Protein AF-A0A7C4TU47-F1 (afdb_monomer_lite)

Structure (mmCIF, N/CA/C/O backbone):
data_AF-A0A7C4TU47-F1
#
_entry.id   AF-A0A7C4TU47-F1
#
loop_
_atom_site.group_PDB
_atom_site.id
_atom_site.type_symbol
_atom_site.label_atom_id
_atom_site.label_alt_id
_atom_site.label_comp_id
_atom_site.label_asym_id
_atom_site.label_entity_id
_atom_site.label_seq_id
_atom_site.pdbx_PDB_ins_code
_atom_site.Cartn_x
_atom_site.Cartn_y
_atom_site.Cartn_z
_atom_site.occupancy
_atom_site.B_iso_or_equiv
_atom_site.auth_seq_id
_atom_site.auth_comp_id
_atom_site.auth_asym_id
_atom_site.auth_atom_id
_atom_site.pdbx_PDB_model_num
ATOM 1 N N . LYS A 1 1 ? 10.029 11.046 3.875 1.00 69.81 1 LYS A N 1
ATOM 2 C CA . LYS A 1 1 ? 9.628 11.398 5.262 1.00 69.81 1 LYS A CA 1
ATOM 3 C C . LYS A 1 1 ? 9.980 10.213 6.149 1.00 69.81 1 LYS A C 1
ATOM 5 O O . LYS A 1 1 ? 9.753 9.095 5.709 1.00 69.81 1 LYS A O 1
ATOM 10 N N . MET A 1 2 ? 10.603 10.433 7.305 1.00 77.69 2 MET A N 1
ATOM 11 C CA . MET A 1 2 ? 11.041 9.334 8.173 1.00 77.69 2 MET A CA 1
ATOM 12 C C . MET A 1 2 ? 9.843 8.717 8.902 1.00 77.69 2 MET A C 1
ATOM 14 O O . MET A 1 2 ? 8.947 9.448 9.324 1.00 77.69 2 MET A O 1
ATOM 18 N N . MET A 1 3 ? 9.834 7.391 9.042 1.00 82.31 3 MET A N 1
ATOM 19 C CA . MET A 1 3 ? 8.833 6.681 9.836 1.00 82.31 3 MET A CA 1
ATOM 20 C C . MET A 1 3 ? 9.187 6.820 11.321 1.00 82.31 3 MET A C 1
ATOM 22 O O . MET A 1 3 ? 10.198 6.280 11.766 1.00 82.31 3 MET A O 1
ATOM 26 N N . THR A 1 4 ? 8.387 7.564 12.087 1.00 89.31 4 THR A N 1
ATOM 27 C CA . THR A 1 4 ? 8.589 7.725 13.536 1.00 89.31 4 THR A CA 1
ATOM 28 C C . THR A 1 4 ? 7.855 6.632 14.307 1.00 89.31 4 THR A C 1
ATOM 30 O O . THR A 1 4 ? 6.871 6.073 13.826 1.00 89.31 4 THR A O 1
ATOM 33 N N . ARG A 1 5 ? 8.319 6.326 15.521 1.00 88.56 5 ARG A N 1
ATOM 34 C CA . ARG A 1 5 ? 7.660 5.352 16.402 1.00 88.56 5 ARG A CA 1
ATOM 35 C C . ARG A 1 5 ? 6.223 5.756 16.744 1.00 88.56 5 ARG A C 1
ATOM 37 O O . ARG A 1 5 ? 5.323 4.939 16.629 1.00 88.56 5 ARG A O 1
ATOM 44 N N . GLU A 1 6 ? 6.012 7.027 17.077 1.00 89.69 6 GLU A N 1
ATOM 45 C CA . GLU A 1 6 ? 4.685 7.565 17.401 1.00 89.69 6 GLU A CA 1
ATOM 46 C C . GLU A 1 6 ? 3.677 7.353 16.258 1.00 89.69 6 GLU A C 1
ATOM 48 O O . GLU A 1 6 ? 2.51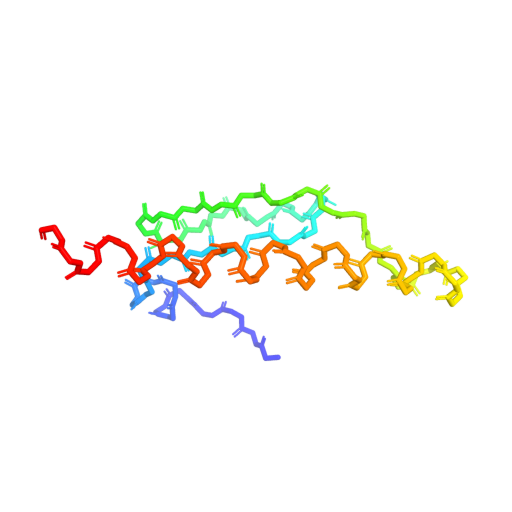4 7.042 16.502 1.00 89.69 6 GLU A O 1
ATOM 53 N N . LEU A 1 7 ? 4.120 7.487 15.002 1.00 88.25 7 LEU A N 1
ATOM 54 C CA . LEU A 1 7 ? 3.267 7.245 13.840 1.00 88.25 7 LEU A CA 1
ATOM 55 C C . LEU A 1 7 ? 2.858 5.769 13.737 1.00 88.25 7 LEU A C 1
ATOM 57 O O . LEU A 1 7 ? 1.709 5.471 13.422 1.00 88.25 7 LEU A O 1
ATOM 61 N N . GLN A 1 8 ? 3.780 4.852 14.031 1.00 89.38 8 GLN A N 1
ATOM 62 C CA . GLN A 1 8 ? 3.522 3.411 13.984 1.00 89.38 8 GLN A CA 1
ATOM 63 C C . GLN A 1 8 ? 2.542 2.965 15.074 1.00 89.38 8 GLN A C 1
ATOM 65 O O . GLN A 1 8 ? 1.631 2.193 14.786 1.00 89.38 8 GLN A O 1
ATOM 70 N N . GLU A 1 9 ? 2.701 3.477 16.297 1.00 90.44 9 GLU A N 1
ATOM 71 C CA . GLU A 1 9 ? 1.846 3.127 17.443 1.00 90.44 9 GLU A CA 1
ATOM 72 C C . GLU A 1 9 ? 0.401 3.631 17.278 1.00 90.44 9 GLU A C 1
ATOM 74 O O . GLU A 1 9 ? -0.527 3.021 17.801 1.00 90.44 9 GLU A O 1
ATOM 79 N N . LYS A 1 10 ? 0.195 4.725 16.532 1.00 91.12 10 LYS A N 1
ATOM 80 C CA . LYS A 1 10 ? -1.135 5.291 16.228 1.00 91.12 10 LYS A CA 1
ATOM 81 C C . LYS A 1 10 ? -1.842 4.634 15.041 1.00 91.12 10 LYS A C 1
ATOM 83 O O . LYS A 1 10 ? -2.962 5.020 14.722 1.00 91.12 10 LYS A O 1
ATOM 88 N N . THR A 1 11 ? -1.178 3.718 14.348 1.00 89.38 11 THR A N 1
ATOM 89 C CA . THR A 1 11 ? -1.716 3.072 13.150 1.00 89.38 11 THR A CA 1
ATOM 90 C C . THR A 1 11 ? -2.345 1.732 13.528 1.00 89.38 11 THR A C 1
ATOM 92 O O . THR A 1 11 ? -1.791 1.007 14.350 1.00 89.38 11 THR A O 1
ATOM 95 N N . ASP A 1 12 ? -3.472 1.372 12.913 1.00 91.31 12 ASP A N 1
ATO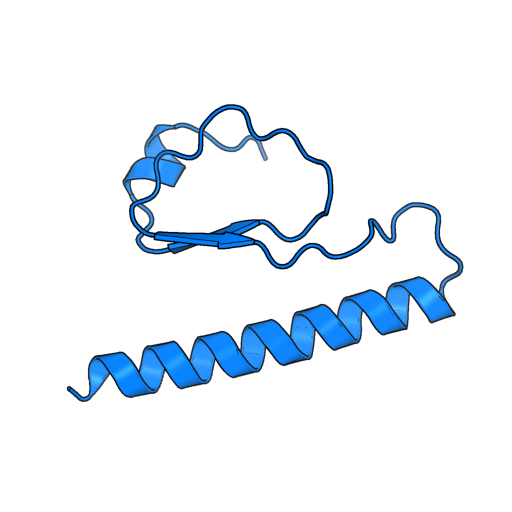M 96 C CA . ASP A 1 12 ? -4.119 0.074 13.149 1.00 91.31 12 ASP A CA 1
ATOM 97 C C . ASP A 1 12 ? -3.443 -1.065 12.371 1.00 91.31 12 ASP A C 1
ATOM 99 O O . ASP A 1 12 ? -3.239 -2.160 12.903 1.00 91.31 12 ASP A O 1
ATOM 103 N N . ILE A 1 13 ? -3.064 -0.795 11.115 1.00 91.75 13 ILE A N 1
ATOM 104 C CA . ILE A 1 13 ? -2.443 -1.760 10.199 1.00 91.75 13 ILE A CA 1
ATOM 105 C C . ILE A 1 13 ? -1.239 -1.131 9.488 1.00 91.75 13 ILE A C 1
ATOM 107 O O . ILE A 1 13 ? -1.367 -0.108 8.815 1.00 91.75 13 ILE A O 1
ATOM 111 N N . ALA A 1 14 ? -0.077 -1.773 9.587 1.00 91.12 14 ALA A N 1
ATOM 112 C CA . ALA A 1 14 ? 1.120 -1.432 8.829 1.00 91.12 14 ALA A CA 1
ATOM 113 C C . ALA A 1 14 ? 1.299 -2.403 7.657 1.00 91.12 14 ALA A C 1
ATOM 115 O O . ALA A 1 14 ? 1.262 -3.619 7.832 1.00 91.12 14 ALA A O 1
ATOM 116 N N . ILE A 1 15 ? 1.535 -1.865 6.461 1.00 92.00 15 ILE A N 1
ATOM 117 C CA . ILE A 1 15 ? 1.788 -2.659 5.255 1.00 92.00 15 ILE A CA 1
ATOM 118 C C . ILE A 1 15 ? 3.256 -2.509 4.858 1.00 92.00 15 ILE A C 1
ATOM 120 O O . ILE A 1 15 ? 3.702 -1.413 4.506 1.00 92.00 15 ILE A O 1
ATOM 124 N N . ILE A 1 16 ? 4.004 -3.611 4.886 1.00 89.62 16 ILE A N 1
ATOM 125 C CA . ILE A 1 16 ? 5.389 -3.678 4.415 1.00 89.62 16 ILE A CA 1
ATOM 126 C C . ILE A 1 16 ? 5.372 -4.192 2.978 1.00 89.62 16 ILE A C 1
ATOM 128 O O . ILE A 1 16 ? 5.013 -5.338 2.704 1.00 89.62 16 ILE A O 1
ATOM 132 N N . VAL A 1 17 ? 5.737 -3.322 2.038 1.00 88.69 17 VAL A N 1
ATOM 133 C CA . VAL A 1 17 ? 5.603 -3.618 0.606 1.00 88.69 17 VAL A CA 1
ATOM 134 C C . VAL A 1 17 ? 6.821 -4.359 0.059 1.00 88.69 17 VAL A C 1
ATOM 136 O O . VAL A 1 17 ? 6.651 -5.330 -0.671 1.00 88.69 17 VAL A O 1
ATOM 139 N N . CYS A 1 18 ? 8.037 -3.920 0.389 1.00 77.38 18 CYS A N 1
ATOM 140 C CA . CYS A 1 18 ? 9.267 -4.443 -0.203 1.00 77.38 18 CYS A CA 1
ATOM 141 C C . CYS A 1 18 ? 9.800 -5.695 0.508 1.00 77.38 18 CYS A C 1
ATOM 143 O O . CYS A 1 18 ? 9.767 -5.793 1.734 1.00 77.38 18 CYS A O 1
ATOM 145 N N . SER A 1 19 ? 10.351 -6.633 -0.265 1.00 68.75 19 SER A N 1
ATOM 146 C CA . SER A 1 19 ? 11.098 -7.774 0.267 1.00 68.75 19 SER A CA 1
ATOM 147 C C . SER A 1 19 ? 12.504 -7.337 0.693 1.00 68.75 19 SER A C 1
ATOM 149 O O . SER A 1 19 ? 13.251 -6.797 -0.125 1.00 68.75 19 SER A O 1
ATOM 151 N N . GLY A 1 20 ? 12.894 -7.605 1.941 1.00 58.53 20 GLY A N 1
ATOM 152 C CA . GLY A 1 20 ? 14.283 -7.448 2.396 1.00 58.53 20 GLY A CA 1
ATOM 153 C C . GLY A 1 20 ? 14.619 -6.137 3.112 1.00 58.53 20 GLY A C 1
ATOM 154 O O . GLY A 1 20 ? 15.758 -5.964 3.546 1.00 58.53 20 GLY A O 1
ATOM 155 N N . ALA A 1 21 ? 13.652 -5.239 3.320 1.00 56.88 21 ALA A N 1
ATOM 156 C CA . ALA A 1 21 ? 13.819 -4.214 4.341 1.00 56.88 21 ALA A CA 1
ATOM 157 C C . ALA A 1 21 ? 13.697 -4.891 5.713 1.00 56.88 21 ALA A C 1
ATOM 159 O O . ALA A 1 21 ? 12.599 -5.201 6.169 1.00 56.88 21 ALA A O 1
ATOM 160 N N . LEU A 1 22 ? 14.838 -5.122 6.366 1.00 55.41 22 LEU A N 1
ATOM 161 C CA . LEU A 1 22 ? 14.922 -5.391 7.801 1.00 55.41 22 LEU A CA 1
ATOM 162 C C . LEU A 1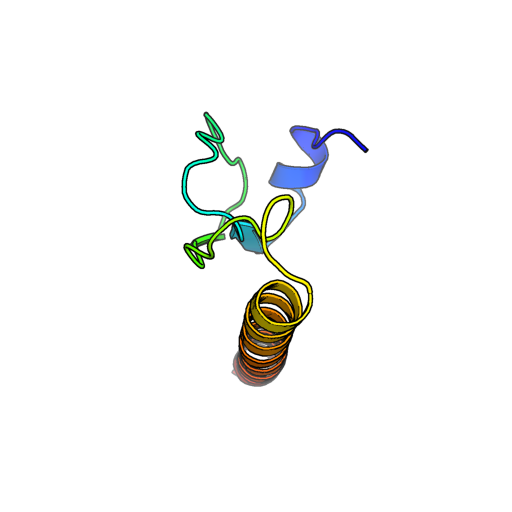 22 ? 14.407 -4.148 8.540 1.00 55.41 22 LEU A C 1
ATOM 164 O O . LEU A 1 22 ? 15.193 -3.353 9.047 1.00 55.41 22 LEU A O 1
ATOM 168 N N . CYS A 1 23 ? 13.094 -3.915 8.548 1.00 63.25 23 CYS A N 1
ATOM 169 C CA . CYS A 1 23 ? 12.491 -2.987 9.492 1.00 63.25 23 CYS A CA 1
ATOM 170 C C . CYS A 1 23 ? 12.689 -3.624 10.870 1.00 63.25 23 CYS A C 1
ATOM 172 O O . CYS A 1 23 ? 12.068 -4.647 11.146 1.00 63.25 23 CYS A O 1
ATOM 174 N N .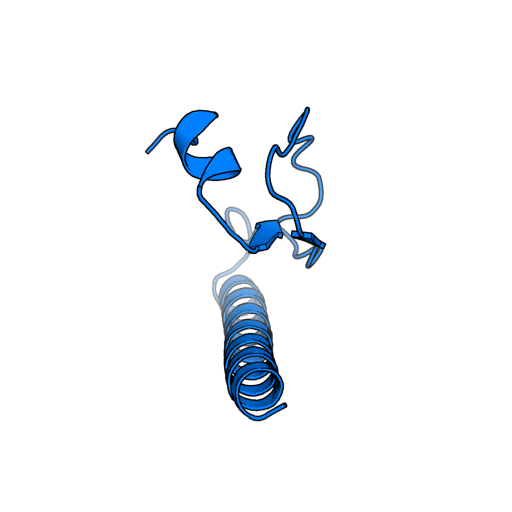 PRO A 1 24 ? 13.590 -3.091 11.718 1.00 64.75 24 PRO A N 1
ATOM 175 C CA . PRO A 1 24 ? 14.088 -3.851 12.860 1.00 64.75 24 PRO A CA 1
ATOM 176 C C . PRO A 1 24 ? 12.984 -4.130 13.883 1.00 64.75 24 PRO A C 1
ATOM 178 O O . PRO A 1 24 ? 13.014 -5.167 14.533 1.00 64.75 24 PRO A O 1
ATOM 181 N N . VAL A 1 25 ? 12.003 -3.226 13.998 1.00 72.69 25 VAL A N 1
ATOM 182 C CA . VAL A 1 25 ? 10.784 -3.383 14.800 1.00 72.69 25 VAL A CA 1
ATOM 183 C C . VAL A 1 25 ? 9.684 -2.512 14.187 1.00 72.69 25 VAL A C 1
ATOM 185 O O . VAL A 1 25 ? 9.924 -1.333 13.915 1.00 72.69 25 VAL A O 1
ATOM 188 N N . VAL A 1 26 ? 8.486 -3.073 14.002 1.00 81.44 26 VAL A N 1
ATOM 189 C CA . VAL A 1 26 ? 7.269 -2.329 13.647 1.00 81.44 26 VAL A CA 1
ATOM 190 C C . VAL A 1 26 ? 6.342 -2.314 14.860 1.00 81.44 26 VAL A C 1
ATOM 192 O O . VAL A 1 26 ? 5.968 -3.368 15.362 1.00 81.44 26 VAL A O 1
ATOM 195 N N . TYR A 1 27 ? 5.986 -1.123 15.349 1.00 85.69 27 TYR A N 1
ATOM 196 C CA . TYR A 1 27 ? 5.203 -0.937 16.586 1.00 85.69 27 TYR A CA 1
ATOM 197 C C . TYR A 1 27 ? 3.685 -0.882 16.352 1.00 85.69 27 TYR A C 1
ATOM 199 O O . TYR A 1 27 ? 2.940 -0.324 17.155 1.00 85.69 27 TYR A O 1
ATOM 207 N N . 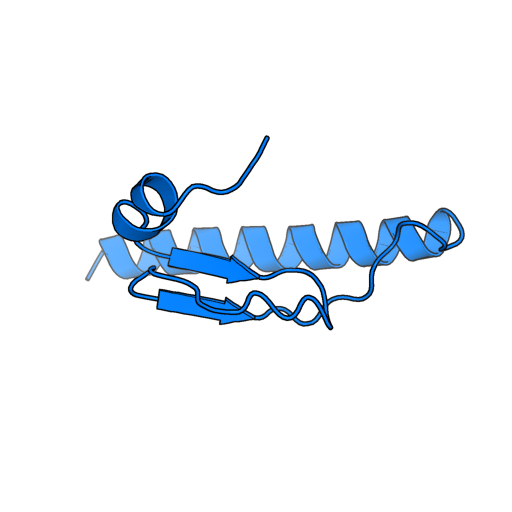THR A 1 28 ? 3.226 -1.434 15.234 1.00 86.06 28 THR A N 1
ATOM 208 C CA . THR A 1 28 ? 1.817 -1.441 14.838 1.00 86.06 28 THR A CA 1
ATOM 209 C C . THR A 1 28 ? 1.164 -2.762 15.227 1.00 86.06 28 THR A C 1
ATOM 211 O O . THR A 1 28 ? 1.787 -3.818 15.151 1.00 86.06 28 THR A O 1
ATOM 214 N N . ARG A 1 29 ? -0.109 -2.706 15.636 1.00 86.44 29 ARG A N 1
ATOM 215 C CA . ARG A 1 29 ? -0.863 -3.870 16.124 1.00 86.44 29 ARG A CA 1
ATOM 216 C C . ARG A 1 29 ? -0.959 -4.994 15.091 1.00 86.44 29 ARG A C 1
ATOM 218 O O . ARG A 1 29 ? -0.813 -6.162 15.444 1.00 86.44 29 ARG A O 1
ATOM 225 N N . HIS A 1 30 ? -1.229 -4.643 13.837 1.00 89.25 30 HIS A N 1
ATOM 226 C CA . HIS A 1 30 ? -1.331 -5.593 12.737 1.00 89.25 30 HIS A CA 1
ATOM 227 C C . HIS A 1 30 ? -0.343 -5.229 11.635 1.00 89.25 30 HIS A C 1
ATOM 229 O O . HIS A 1 30 ? -0.272 -4.080 11.209 1.00 89.25 30 HIS A O 1
ATOM 235 N N . VAL A 1 31 ? 0.424 -6.210 11.171 1.00 89.06 31 VAL A N 1
ATOM 236 C CA . VAL A 1 31 ? 1.432 -6.016 10.128 1.00 89.06 31 VAL A CA 1
ATOM 237 C C . VAL A 1 31 ? 1.168 -7.009 9.003 1.00 89.06 31 VAL A C 1
ATOM 239 O O . VAL A 1 31 ? 1.063 -8.207 9.259 1.00 89.06 31 VAL A O 1
ATOM 242 N N . GLU A 1 32 ? 1.056 -6.521 7.767 1.00 90.81 32 GLU A N 1
ATOM 243 C CA . GLU A 1 32 ? 1.007 -7.362 6.566 1.00 90.81 32 GLU A CA 1
ATOM 244 C C . GLU A 1 32 ? 2.281 -7.168 5.739 1.00 90.81 32 GLU A C 1
ATOM 246 O O . GLU A 1 32 ? 2.630 -6.046 5.365 1.00 90.81 32 GLU A O 1
ATOM 251 N N . GLU A 1 33 ? 2.948 -8.267 5.397 1.00 89.44 33 GLU A N 1
ATOM 252 C CA . GLU A 1 33 ? 4.093 -8.268 4.487 1.00 89.44 33 GLU A CA 1
ATOM 253 C C . GLU A 1 33 ? 3.662 -8.737 3.100 1.00 89.44 33 GLU A C 1
ATOM 255 O O . GLU A 1 33 ? 3.173 -9.853 2.915 1.00 89.44 33 GLU A O 1
ATOM 260 N N . TRP A 1 34 ? 3.843 -7.882 2.096 1.00 91.25 34 TRP A N 1
ATOM 261 C CA . TRP A 1 34 ? 3.461 -8.192 0.718 1.00 91.25 34 TRP A CA 1
ATOM 262 C C . TRP A 1 34 ? 4.615 -8.734 -0.129 1.00 91.25 34 TRP A C 1
ATOM 264 O O . TRP A 1 34 ? 4.349 -9.196 -1.240 1.00 91.25 34 TRP A O 1
ATOM 274 N N . ASN A 1 35 ? 5.850 -8.719 0.397 1.00 88.38 35 ASN A N 1
ATOM 275 C CA . ASN A 1 35 ? 7.048 -9.328 -0.195 1.00 88.38 35 ASN A CA 1
ATOM 276 C C . ASN A 1 35 ? 7.225 -9.025 -1.693 1.00 88.38 35 ASN A C 1
ATOM 278 O O . ASN A 1 35 ? 7.489 -9.915 -2.501 1.00 88.38 35 ASN A O 1
ATOM 282 N N . MET A 1 36 ? 7.049 -7.761 -2.078 1.00 89.88 36 MET A N 1
ATOM 283 C CA . MET A 1 36 ? 7.191 -7.332 -3.465 1.00 89.88 36 MET A CA 1
ATOM 284 C C . MET A 1 36 ? 8.633 -6.941 -3.786 1.00 89.88 36 MET A C 1
ATOM 286 O O . MET A 1 36 ? 9.317 -6.363 -2.937 1.00 89.88 36 MET A O 1
ATOM 290 N N . PRO A 1 37 ? 9.102 -7.212 -5.013 1.00 89.00 37 PRO A N 1
ATOM 291 C CA . PRO A 1 37 ? 10.450 -6.841 -5.404 1.00 89.00 37 PRO A CA 1
ATOM 292 C C . PRO A 1 37 ? 10.562 -5.318 -5.572 1.00 89.00 37 PRO A C 1
ATOM 294 O O . PRO A 1 37 ? 9.599 -4.654 -5.962 1.00 89.00 37 PRO A O 1
ATOM 297 N N . ASP A 1 38 ? 11.739 -4.763 -5.282 1.00 88.25 38 ASP A N 1
ATOM 298 C CA . ASP A 1 38 ? 12.003 -3.328 -5.419 1.00 88.25 38 ASP A CA 1
ATOM 299 C C . ASP A 1 38 ? 12.094 -2.928 -6.909 1.00 88.25 38 ASP A C 1
ATOM 301 O O . ASP A 1 38 ? 13.000 -3.392 -7.610 1.00 88.25 38 ASP A O 1
ATOM 305 N N . PRO A 1 39 ? 11.193 -2.064 -7.419 1.00 90.25 39 PRO A N 1
ATOM 306 C CA . PRO A 1 39 ? 11.184 -1.675 -8.824 1.00 90.25 39 PRO A CA 1
ATOM 307 C C . PRO A 1 39 ? 12.266 -0.650 -9.198 1.00 90.25 39 PRO A C 1
ATOM 309 O O . PRO A 1 39 ? 12.393 -0.328 -10.378 1.00 90.25 39 PRO A O 1
ATOM 312 N N . THR A 1 40 ? 13.036 -0.116 -8.241 1.00 88.00 40 THR A N 1
ATOM 313 C CA . THR A 1 40 ? 13.936 1.037 -8.454 1.00 88.00 40 THR A CA 1
ATOM 314 C C . THR A 1 40 ? 14.976 0.810 -9.558 1.00 88.00 40 THR A C 1
ATOM 316 O O . THR A 1 40 ? 15.353 1.757 -10.244 1.00 88.00 40 THR A O 1
ATOM 319 N N . GLN A 1 41 ? 15.430 -0.432 -9.749 1.00 88.62 41 GLN A N 1
ATOM 320 C CA . GLN A 1 41 ? 16.432 -0.801 -10.762 1.00 88.62 41 GLN A CA 1
ATOM 321 C C . GLN A 1 41 ? 15.851 -1.638 -11.914 1.00 88.62 41 GLN A C 1
ATOM 323 O O . GLN A 1 41 ? 16.598 -2.190 -12.719 1.00 88.62 41 GLN A O 1
ATOM 328 N N . MET A 1 42 ? 14.525 -1.762 -11.995 1.00 92.69 42 MET A N 1
ATOM 329 C CA . MET A 1 42 ? 13.869 -2.562 -13.027 1.00 92.69 42 MET A CA 1
ATOM 330 C C . MET A 1 42 ? 13.631 -1.764 -14.317 1.00 92.69 42 MET A C 1
ATOM 332 O O . MET A 1 42 ? 13.413 -0.550 -14.267 1.00 92.69 42 MET A O 1
ATOM 336 N N . PRO A 1 43 ? 13.565 -2.431 -15.485 1.00 97.06 43 PRO A N 1
ATOM 337 C CA . PRO A 1 43 ? 13.006 -1.830 -16.689 1.00 97.06 43 PRO A CA 1
ATOM 338 C C . PRO A 1 43 ? 11.566 -1.352 -16.457 1.00 97.06 43 PRO A C 1
ATOM 340 O O . PRO A 1 43 ? 10.806 -1.958 -15.698 1.00 97.06 43 PRO A O 1
ATOM 343 N N . LEU A 1 44 ? 11.164 -0.292 -17.167 1.00 96.06 44 LEU A N 1
ATOM 344 C CA . LEU A 1 44 ? 9.866 0.368 -16.979 1.00 96.06 44 LEU A CA 1
ATOM 345 C C . LEU A 1 44 ? 8.681 -0.607 -17.023 1.00 96.06 44 LEU A C 1
ATOM 347 O O . LEU A 1 44 ? 7.782 -0.519 -16.191 1.00 96.06 44 LEU A O 1
ATOM 351 N N . GLU A 1 45 ? 8.688 -1.549 -17.962 1.00 96.88 45 GLU A N 1
ATOM 352 C CA . GLU A 1 45 ? 7.603 -2.522 -18.106 1.00 96.88 45 GLU A CA 1
ATOM 353 C C . GLU A 1 45 ? 7.495 -3.472 -16.910 1.00 96.88 45 GLU A C 1
ATOM 355 O O . GLU A 1 45 ? 6.393 -3.848 -16.514 1.00 96.88 45 GLU A O 1
ATOM 360 N N . GLU A 1 46 ? 8.607 -3.823 -16.268 1.00 95.75 46 GLU A N 1
ATOM 361 C CA . GLU A 1 46 ? 8.572 -4.677 -15.078 1.00 95.75 46 GLU A CA 1
ATOM 362 C C . GLU A 1 46 ? 8.159 -3.880 -13.841 1.00 95.75 46 GLU A C 1
ATOM 364 O O . GLU A 1 46 ? 7.313 -4.335 -13.069 1.00 95.75 46 GLU A O 1
ATOM 369 N N . ALA A 1 47 ? 8.647 -2.642 -13.713 1.00 95.31 47 ALA A N 1
ATOM 370 C CA . ALA A 1 47 ? 8.195 -1.717 -12.677 1.00 95.31 47 ALA A CA 1
ATOM 371 C C . ALA A 1 47 ? 6.676 -1.463 -12.763 1.00 95.31 47 ALA A C 1
ATOM 373 O O . ALA A 1 47 ? 5.991 -1.396 -11.738 1.00 95.31 47 ALA A O 1
ATOM 374 N N . ARG A 1 48 ? 6.113 -1.384 -13.981 1.00 96.25 48 ARG A N 1
ATOM 375 C CA . ARG A 1 48 ? 4.658 -1.296 -14.199 1.00 96.25 48 ARG A CA 1
ATOM 376 C C . ARG A 1 48 ? 3.924 -2.535 -13.691 1.00 96.25 48 ARG A C 1
ATOM 378 O O . ARG A 1 48 ? 2.896 -2.376 -13.037 1.00 96.25 48 ARG A O 1
ATOM 385 N N . ARG A 1 49 ? 4.465 -3.739 -13.911 1.00 95.81 49 ARG A N 1
ATOM 386 C CA . ARG A 1 49 ? 3.883 -4.980 -13.367 1.00 95.81 49 ARG A CA 1
ATOM 387 C C . ARG A 1 49 ? 3.856 -4.973 -11.837 1.00 95.81 49 ARG A C 1
ATOM 389 O O . ARG A 1 49 ? 2.828 -5.315 -11.256 1.00 95.81 49 ARG A O 1
ATOM 396 N N . VAL A 1 50 ? 4.932 -4.521 -11.185 1.00 94.31 50 VAL A N 1
ATOM 397 C CA . VAL A 1 50 ? 4.973 -4.376 -9.715 1.00 94.31 50 VAL A CA 1
ATOM 398 C C . VAL A 1 50 ? 3.919 -3.374 -9.238 1.00 94.31 50 VAL A C 1
ATOM 400 O O . VAL A 1 50 ? 3.134 -3.684 -8.345 1.00 94.31 50 VAL A O 1
ATOM 403 N N . ARG A 1 51 ? 3.826 -2.200 -9.876 1.00 94.69 51 ARG A N 1
ATOM 404 C CA . ARG A 1 51 ? 2.795 -1.193 -9.567 1.00 94.69 51 ARG A CA 1
ATOM 405 C C . ARG A 1 51 ? 1.378 -1.765 -9.675 1.00 94.69 51 ARG A C 1
ATOM 407 O O . ARG A 1 51 ? 0.543 -1.493 -8.813 1.00 94.69 51 ARG A O 1
ATOM 414 N N . ASP A 1 52 ? 1.096 -2.534 -10.721 1.00 96.75 52 ASP A N 1
ATOM 415 C CA . ASP A 1 52 ? -0.239 -3.092 -10.948 1.00 96.75 52 ASP A CA 1
ATOM 416 C C . ASP A 1 52 ? -0.577 -4.187 -9.923 1.00 96.75 52 ASP A C 1
ATOM 418 O O . ASP A 1 52 ? -1.710 -4.248 -9.438 1.00 96.75 52 ASP A O 1
ATOM 422 N N . ALA A 1 53 ? 0.416 -4.969 -9.490 1.00 95.31 53 ALA A N 1
ATOM 423 C CA . ALA A 1 53 ? 0.269 -5.901 -8.374 1.00 95.31 53 ALA A CA 1
ATOM 424 C C . ALA A 1 53 ? -0.006 -5.179 -7.039 1.00 95.31 53 ALA A C 1
ATOM 426 O O . ALA A 1 53 ? -0.900 -5.590 -6.295 1.00 95.31 53 ALA A O 1
ATOM 427 N N . ILE A 1 54 ? 0.699 -4.071 -6.753 1.00 95.06 54 ILE A N 1
ATOM 428 C CA . ILE A 1 54 ? 0.421 -3.212 -5.584 1.00 95.06 54 ILE A CA 1
ATOM 429 C C . ILE A 1 54 ? -1.021 -2.709 -5.642 1.00 95.06 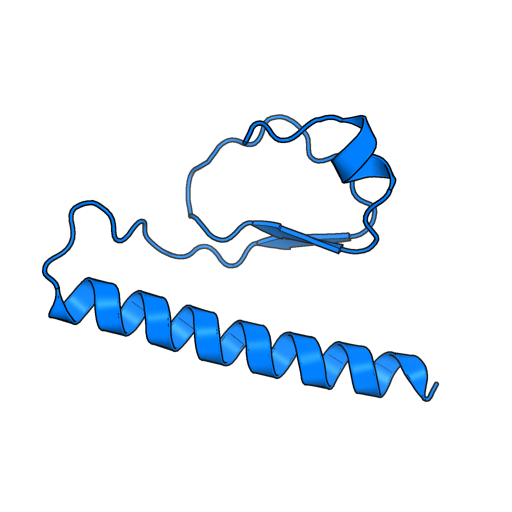54 ILE A C 1
ATOM 431 O O . ILE A 1 54 ? -1.747 -2.815 -4.655 1.00 95.06 54 ILE A O 1
ATOM 435 N N . LYS A 1 55 ? -1.466 -2.211 -6.804 1.00 97.00 55 LYS A N 1
ATOM 436 C CA . LYS A 1 55 ? -2.838 -1.723 -6.990 1.00 97.00 55 LYS A CA 1
ATOM 437 C C . LYS A 1 55 ? -3.870 -2.801 -6.659 1.00 97.00 55 LYS A C 1
ATOM 439 O O . LYS A 1 55 ? -4.820 -2.512 -5.938 1.00 97.00 55 LYS A O 1
ATOM 444 N N . ALA A 1 56 ? -3.685 -4.023 -7.157 1.00 97.31 56 ALA A N 1
ATOM 445 C CA . ALA A 1 56 ? -4.603 -5.124 -6.881 1.00 97.31 56 ALA A CA 1
ATOM 446 C C . ALA A 1 56 ? -4.700 -5.431 -5.376 1.00 97.31 56 ALA A C 1
ATOM 448 O O . ALA A 1 56 ? -5.806 -5.537 -4.850 1.00 97.31 56 ALA A O 1
ATOM 449 N N . LYS A 1 57 ? -3.565 -5.490 -4.664 1.00 96.19 57 LYS A N 1
ATOM 450 C CA . LYS A 1 57 ? -3.558 -5.723 -3.209 1.00 96.19 57 LYS A CA 1
ATOM 451 C C . LYS A 1 57 ? -4.179 -4.583 -2.405 1.00 96.19 57 LYS A C 1
ATOM 453 O O . LYS A 1 57 ? -4.873 -4.843 -1.430 1.00 96.19 57 LYS A O 1
ATOM 458 N N . VAL A 1 58 ? -3.961 -3.329 -2.809 1.00 96.56 58 VAL A N 1
ATOM 459 C CA . VAL A 1 58 ? -4.593 -2.169 -2.158 1.00 96.56 58 VAL A CA 1
ATOM 460 C C . VAL A 1 58 ? -6.112 -2.218 -2.316 1.00 96.56 58 VAL A C 1
ATOM 462 O O . VAL A 1 58 ? -6.828 -1.973 -1.351 1.00 96.56 58 VAL A O 1
ATOM 465 N N . LEU A 1 59 ? -6.611 -2.552 -3.510 1.00 97.44 59 LEU A N 1
ATOM 466 C CA . LEU A 1 59 ? -8.051 -2.679 -3.744 1.00 97.44 59 LEU A CA 1
ATOM 467 C C . LEU A 1 59 ? -8.664 -3.812 -2.913 1.00 97.44 59 LEU A C 1
ATOM 469 O O . LEU A 1 59 ? -9.700 -3.602 -2.291 1.00 97.44 59 LEU A O 1
ATOM 473 N N . ASP A 1 60 ? -7.999 -4.967 -2.844 1.00 95.94 60 ASP A N 1
ATOM 474 C CA . ASP A 1 60 ? -8.408 -6.071 -1.967 1.00 95.94 60 ASP A CA 1
ATOM 475 C C . ASP A 1 60 ? -8.448 -5.648 -0.488 1.00 95.94 60 ASP A C 1
ATOM 477 O O . ASP A 1 60 ? -9.451 -5.864 0.190 1.00 95.94 60 ASP A O 1
ATOM 481 N N . LEU A 1 61 ? -7.401 -4.972 0.001 1.00 95.06 61 LEU A N 1
ATOM 482 C CA . LEU A 1 61 ? -7.346 -4.467 1.374 1.00 95.06 61 LEU A CA 1
ATOM 483 C C . LEU A 1 61 ? -8.516 -3.522 1.679 1.00 95.06 61 LEU A C 1
ATOM 485 O O . LEU A 1 61 ? -9.144 -3.649 2.727 1.00 95.06 61 LEU A O 1
ATOM 489 N N . ILE A 1 62 ? -8.842 -2.606 0.764 1.00 95.56 62 ILE A N 1
ATOM 490 C CA . ILE A 1 62 ? -9.981 -1.691 0.928 1.00 95.56 62 ILE A CA 1
ATOM 491 C C . ILE A 1 62 ? -11.294 -2.471 1.076 1.00 95.56 62 ILE A C 1
ATOM 493 O O . ILE A 1 62 ? -12.093 -2.156 1.957 1.00 95.56 62 ILE A O 1
ATOM 497 N N . GLU A 1 63 ? -11.526 -3.493 0.251 1.00 96.50 63 GLU A N 1
ATOM 498 C CA . GLU A 1 63 ? -12.747 -4.303 0.334 1.00 96.50 63 GLU A CA 1
ATOM 499 C C . GLU A 1 63 ? -12.802 -5.148 1.616 1.00 96.50 63 GLU A C 1
ATOM 501 O O . GLU A 1 63 ? -13.857 -5.235 2.257 1.00 96.50 63 GLU A O 1
ATOM 506 N N . ARG A 1 64 ? -11.663 -5.701 2.059 1.00 93.50 64 ARG A N 1
ATOM 507 C CA . ARG A 1 64 ? -11.561 -6.391 3.356 1.00 93.50 64 ARG A CA 1
ATOM 508 C C . ARG A 1 64 ? -11.923 -5.463 4.512 1.00 93.50 64 ARG A C 1
ATOM 510 O O . ARG A 1 64 ? -12.733 -5.842 5.355 1.00 93.50 64 ARG A O 1
ATOM 517 N N . LEU A 1 65 ? -11.380 -4.246 4.522 1.00 92.19 65 LEU A N 1
ATOM 518 C CA . LEU A 1 65 ? -11.645 -3.251 5.566 1.00 92.19 65 LEU A CA 1
ATOM 519 C C . LEU A 1 65 ? -13.119 -2.832 5.609 1.00 92.19 65 LEU A C 1
ATOM 521 O O . LEU A 1 65 ? -13.718 -2.829 6.681 1.00 92.19 65 LEU A O 1
ATOM 525 N N . LYS A 1 66 ? -13.742 -2.589 4.450 1.00 92.75 66 LYS A N 1
ATOM 526 C CA . LYS A 1 66 ? -15.187 -2.296 4.367 1.00 92.75 66 LYS A CA 1
ATOM 527 C C . LYS A 1 66 ? -16.063 -3.441 4.872 1.00 92.75 66 LYS A C 1
ATOM 529 O O . LYS A 1 66 ? -17.169 -3.206 5.352 1.00 92.75 66 LYS A O 1
ATOM 534 N N . THR A 1 67 ? -15.615 -4.683 4.699 1.00 85.62 67 THR A N 1
ATOM 535 C CA . THR A 1 67 ? -16.367 -5.868 5.133 1.00 85.62 67 THR A CA 1
ATOM 536 C C . THR A 1 67 ? -16.249 -6.076 6.643 1.00 85.62 67 THR A C 1
ATOM 538 O O . THR A 1 67 ? -17.226 -6.467 7.274 1.00 85.62 67 THR A O 1
ATOM 541 N N . GLN A 1 68 ? -15.090 -5.764 7.232 1.00 66.12 68 GLN A N 1
ATOM 542 C CA . GLN A 1 68 ? -14.874 -5.838 8.683 1.00 66.12 68 GLN A CA 1
ATOM 543 C C . GLN A 1 68 ? -15.683 -4.785 9.457 1.00 66.12 68 GLN A C 1
ATOM 545 O O . GLN A 1 68 ? -16.065 -5.033 10.591 1.00 66.12 68 GLN A O 1
ATOM 550 N N . GLU A 1 69 ? -15.991 -3.642 8.840 1.00 58.84 69 GLU A N 1
ATOM 551 C CA . GLU A 1 69 ? -16.778 -2.557 9.449 1.00 58.84 69 GLU A CA 1
ATOM 552 C C . GLU A 1 69 ? -18.284 -2.878 9.567 1.00 58.84 69 GLU A C 1
ATOM 554 O O . GLU A 1 69 ? -19.018 -2.195 10.277 1.00 58.84 69 GLU A O 1
ATOM 559 N N . LYS A 1 70 ? -18.764 -3.912 8.862 1.00 48.78 70 LYS A N 1
ATOM 560 C CA . LYS A 1 70 ? -20.177 -4.335 8.864 1.00 48.78 70 LYS A CA 1
ATOM 561 C C . LYS A 1 70 ? -20.486 -5.473 9.846 1.00 48.78 70 LYS A C 1
ATOM 563 O O . LYS A 1 70 ? -21.629 -5.934 9.857 1.00 48.78 70 LYS A O 1
ATOM 568 N N . ALA A 1 71 ? -19.490 -5.948 10.593 1.00 45.62 71 ALA A N 1
ATOM 569 C CA . ALA A 1 71 ? -19.605 -7.059 11.538 1.00 45.62 71 ALA A CA 1
ATOM 570 C C . ALA A 1 71 ? -19.739 -6.571 12.985 1.00 45.62 71 ALA A C 1
ATOM 572 O O . ALA A 1 71 ? -19.074 -5.573 13.339 1.00 45.62 71 ALA A O 1
#

Foldseek 3Di:
DDDDQVNQLPDAEAEAEDAPPPPVDRNHPYYHYNHQHDCPPPDPVVSVVSVVVVVVVVVVVVVVVVVVVVD

Radius of gyration: 14.23 Å; chains: 1; bounding box: 37×21×36 Å

pLDDT: mean 86.1, std 12.61, range [45.62, 97.44]

Sequence (71 aa):
KMMTRELQEKTDIAIIVCSGALCPVVYTRHVEEWNMPDPTQMPLEEARRVRDAIKAKVLDLIERLKTQEKA

Secondary structure (DSSP, 8-state):
----HHHHHT-SEEEEEETT---S----SEEEEEEEPPGGGS-HHHHHHHHHHHHHHHHHHHHHHHHHTT-